Protein AF-A0A086ZLM4-F1 (afdb_monomer_lite)

Foldseek 3Di:
DLVVLVVCVVVVHDDDDDDPDPVCVVSDPWDWDADPNDTDTD

Structure (mmCIF, N/CA/C/O backbone):
data_AF-A0A086ZLM4-F1
#
_entry.id   AF-A0A086ZLM4-F1
#
loop_
_atom_site.group_PDB
_atom_site.id
_atom_site.type_symbol
_atom_site.label_atom_id
_atom_site.label_alt_id
_atom_site.label_comp_id
_atom_site.label_asym_id
_atom_site.label_entity_id
_atom_site.label_seq_id
_atom_site.pdbx_PDB_ins_code
_atom_site.Cartn_x
_atom_site.Cartn_y
_atom_site.Cartn_z
_atom_site.occupancy
_atom_site.B_iso_or_equiv
_atom_site.auth_seq_id
_atom_site.auth_comp_id
_atom_site.auth_asym_id
_atom_site.auth_atom_id
_atom_site.pdbx_PDB_model_num
ATOM 1 N N . MET A 1 1 ? 0.259 -3.304 13.456 1.00 59.81 1 MET A N 1
ATOM 2 C CA . MET A 1 1 ? -0.028 -2.239 12.466 1.00 59.81 1 MET A CA 1
ATOM 3 C C . MET A 1 1 ? -1.519 -2.011 12.240 1.00 59.81 1 MET A C 1
ATOM 5 O O . MET A 1 1 ? -1.858 -0.923 11.802 1.00 59.81 1 MET A O 1
ATOM 9 N N . GLU A 1 2 ? -2.403 -2.951 12.595 1.00 63.44 2 GLU A N 1
ATOM 10 C CA . GLU A 1 2 ? -3.869 -2.786 12.504 1.00 63.44 2 GLU A CA 1
ATOM 11 C C . GLU A 1 2 ? -4.389 -1.469 13.109 1.00 63.44 2 GLU A C 1
ATOM 13 O O . GLU A 1 2 ? -5.254 -0.820 12.528 1.00 63.44 2 GLU A O 1
ATOM 18 N N . MET A 1 3 ? -3.798 -1.007 14.221 1.00 79.62 3 MET A N 1
ATOM 19 C CA . MET A 1 3 ? -4.163 0.283 14.820 1.00 79.62 3 MET A CA 1
ATOM 20 C C . MET A 1 3 ? -3.962 1.484 13.885 1.00 79.62 3 MET A C 1
ATOM 22 O O . MET A 1 3 ? -4.735 2.430 13.971 1.00 79.62 3 MET A O 1
ATOM 26 N N . ILE A 1 4 ? -2.958 1.474 12.999 1.00 86.50 4 ILE A N 1
ATOM 27 C CA . ILE A 1 4 ? -2.675 2.621 12.120 1.00 86.50 4 ILE A CA 1
ATOM 28 C C . ILE A 1 4 ? -3.733 2.722 11.022 1.00 86.50 4 ILE A C 1
ATOM 30 O O . ILE A 1 4 ? -4.284 3.801 10.822 1.00 86.50 4 ILE A O 1
ATOM 34 N N . ALA A 1 5 ? -4.043 1.610 10.349 1.00 88.88 5 ALA A N 1
ATOM 35 C CA . ALA A 1 5 ? -5.086 1.570 9.325 1.00 88.88 5 ALA A CA 1
ATOM 36 C C . ALA A 1 5 ? -6.448 1.969 9.917 1.00 88.88 5 ALA A C 1
ATOM 38 O O . ALA A 1 5 ? -7.110 2.876 9.412 1.00 88.88 5 ALA A O 1
ATOM 39 N N . MET A 1 6 ? -6.805 1.384 11.066 1.00 90.69 6 MET A N 1
ATOM 40 C CA . MET A 1 6 ? -8.059 1.693 11.750 1.00 90.69 6 MET A CA 1
ATOM 41 C C . MET A 1 6 ? -8.157 3.172 12.159 1.00 90.69 6 MET A C 1
ATOM 43 O O . MET A 1 6 ? -9.195 3.800 11.955 1.00 90.69 6 MET A O 1
ATOM 47 N N . GLU A 1 7 ? -7.105 3.754 12.739 1.00 93.12 7 GLU A N 1
ATOM 48 C CA . GLU A 1 7 ? -7.115 5.170 13.130 1.00 93.12 7 GLU A CA 1
ATOM 49 C C . GLU A 1 7 ? -7.127 6.114 11.922 1.00 93.12 7 GLU A C 1
ATOM 51 O O . GLU A 1 7 ? -7.794 7.151 11.967 1.00 93.12 7 GLU A O 1
ATOM 56 N N . ALA A 1 8 ? -6.439 5.760 10.831 1.00 94.12 8 ALA A N 1
ATOM 57 C CA . ALA A 1 8 ? -6.467 6.523 9.587 1.00 94.12 8 ALA A CA 1
ATOM 58 C C . ALA A 1 8 ? -7.892 6.588 9.015 1.00 94.12 8 ALA A C 1
ATOM 60 O O . ALA A 1 8 ? -8.385 7.680 8.723 1.00 94.12 8 ALA A O 1
ATOM 61 N N . HIS A 1 9 ? -8.598 5.453 8.966 1.00 92.81 9 HIS A N 1
ATOM 62 C CA . HIS A 1 9 ? -10.000 5.400 8.542 1.00 92.81 9 HIS A CA 1
ATOM 63 C C . HIS A 1 9 ? -10.917 6.195 9.471 1.00 92.81 9 HIS A C 1
ATOM 65 O O . HIS A 1 9 ? -11.658 7.056 8.998 1.00 92.81 9 HIS A O 1
ATOM 71 N N . LYS A 1 10 ? -10.823 5.981 10.793 1.00 96.19 10 LYS A N 1
ATOM 72 C CA . LYS A 1 10 ? -11.643 6.694 11.793 1.00 96.19 10 LYS A CA 1
ATOM 73 C C . LYS A 1 10 ? -11.504 8.213 11.713 1.00 96.19 10 LYS A C 1
ATOM 75 O O . LYS A 1 10 ? -12.458 8.932 11.987 1.00 96.19 10 LYS A O 1
ATOM 80 N N . ARG A 1 11 ? -10.313 8.713 11.375 1.00 96.50 11 ARG A N 1
ATOM 81 C CA . ARG A 1 11 ? -10.013 10.154 11.303 1.00 96.50 11 ARG A CA 1
ATOM 82 C C . ARG A 1 11 ? -10.139 10.731 9.893 1.00 96.50 11 ARG A C 1
ATOM 84 O O . ARG A 1 11 ? -9.808 11.904 9.705 1.00 96.50 11 ARG A O 1
ATOM 91 N N . HIS A 1 12 ? -10.573 9.931 8.917 1.00 95.50 12 HIS A N 1
ATOM 92 C CA . HIS A 1 12 ? -10.600 10.289 7.497 1.00 95.50 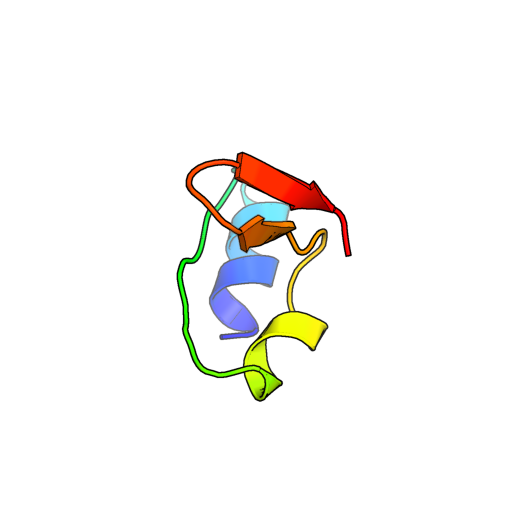12 HIS A CA 1
ATOM 93 C C . HIS A 1 12 ? -9.254 10.848 7.006 1.00 95.50 12 HIS A C 1
ATOM 95 O O . HIS A 1 12 ? -9.175 11.930 6.416 1.00 95.50 12 HIS A O 1
ATOM 101 N N . LYS A 1 13 ? -8.167 10.130 7.300 1.00 95.31 13 LYS A N 1
ATOM 102 C CA . LYS A 1 13 ? -6.803 10.460 6.875 1.00 95.31 13 LYS A CA 1
ATOM 103 C C . LYS A 1 13 ? -6.251 9.371 5.965 1.00 95.31 13 LYS A C 1
ATOM 105 O O . LYS A 1 13 ? -6.553 8.197 6.138 1.00 95.31 13 LYS A O 1
ATOM 110 N N . ALA A 1 14 ? -5.403 9.778 5.026 1.00 94.62 14 ALA A N 1
ATOM 111 C CA . ALA A 1 14 ? -4.607 8.856 4.229 1.00 94.62 14 ALA A CA 1
ATOM 112 C C . ALA A 1 14 ? -3.282 8.565 4.945 1.00 94.62 14 ALA A C 1
ATOM 114 O O . ALA A 1 14 ? -2.638 9.483 5.458 1.00 94.62 14 ALA A O 1
ATOM 115 N N . ALA A 1 15 ? -2.874 7.299 4.954 1.00 93.19 15 ALA A N 1
ATOM 116 C CA . ALA A 1 15 ? -1.576 6.858 5.447 1.00 93.19 15 ALA A CA 1
ATOM 117 C C . ALA A 1 15 ? -0.836 6.126 4.324 1.00 93.19 15 ALA A C 1
ATOM 119 O O . ALA A 1 15 ? -1.428 5.321 3.609 1.00 93.19 15 ALA A O 1
ATOM 120 N N . VAL A 1 16 ? 0.459 6.405 4.178 1.00 93.69 16 VAL A N 1
ATOM 121 C CA . VAL A 1 16 ? 1.345 5.685 3.259 1.00 93.69 16 VAL A CA 1
ATOM 122 C C . VAL A 1 16 ? 2.411 5.001 4.094 1.00 93.69 16 VAL A C 1
ATOM 124 O O . VAL A 1 16 ? 3.072 5.642 4.910 1.00 93.69 16 VAL A O 1
ATOM 127 N N . MET A 1 17 ? 2.571 3.698 3.891 1.00 91.31 17 MET A N 1
ATOM 128 C CA . MET A 1 17 ? 3.592 2.896 4.546 1.00 91.31 17 MET A CA 1
ATOM 129 C C . MET A 1 17 ? 4.535 2.330 3.495 1.00 91.31 17 MET A C 1
ATOM 131 O O . MET A 1 17 ? 4.096 1.797 2.480 1.00 91.31 17 MET A O 1
ATOM 135 N N . VAL A 1 18 ? 5.833 2.420 3.765 1.00 93.44 18 VAL A N 1
ATOM 136 C CA . VAL A 1 18 ? 6.873 1.785 2.959 1.00 93.44 18 VAL A CA 1
ATOM 137 C C . VAL A 1 18 ? 7.507 0.704 3.813 1.00 93.44 18 VAL A C 1
ATOM 139 O O . VAL A 1 18 ? 7.948 0.962 4.932 1.00 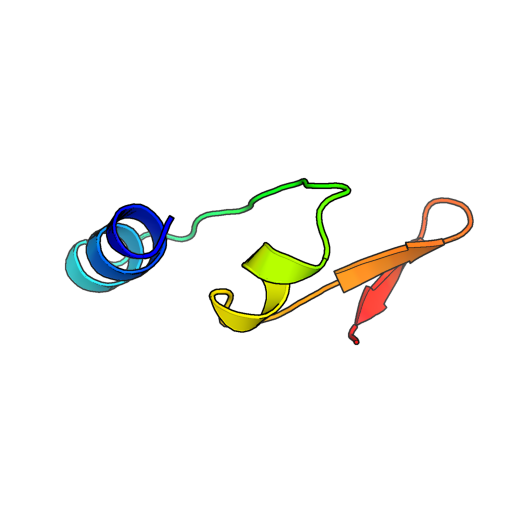93.44 18 VAL A O 1
ATOM 142 N N . THR A 1 19 ? 7.518 -0.519 3.304 1.00 91.75 19 THR A N 1
ATOM 143 C CA . THR A 1 19 ? 8.024 -1.683 4.022 1.00 91.75 19 THR A CA 1
ATOM 144 C C . THR A 1 19 ? 8.582 -2.692 3.032 1.00 91.75 19 THR A C 1
ATOM 146 O O . THR A 1 19 ? 8.119 -2.782 1.897 1.00 91.75 19 THR A O 1
ATOM 149 N N . HIS A 1 20 ? 9.582 -3.446 3.471 1.00 92.00 20 HIS A N 1
ATOM 150 C CA . HIS A 1 20 ? 10.048 -4.641 2.770 1.00 92.00 20 HIS A CA 1
ATOM 151 C C . HIS A 1 20 ? 9.390 -5.916 3.328 1.00 92.00 20 HIS A C 1
ATOM 153 O O . HIS A 1 20 ? 9.537 -6.987 2.745 1.00 92.00 20 HIS A O 1
ATOM 159 N N . ASP A 1 21 ? 8.680 -5.818 4.458 1.00 90.88 21 ASP A N 1
ATOM 160 C CA . ASP A 1 21 ? 7.974 -6.940 5.073 1.00 90.88 21 ASP A CA 1
ATOM 161 C C . ASP A 1 21 ? 6.646 -7.178 4.349 1.00 90.88 21 ASP A C 1
ATOM 163 O O . ASP A 1 21 ? 5.736 -6.353 4.406 1.00 90.88 21 ASP A O 1
ATOM 167 N N . GLN A 1 22 ? 6.525 -8.316 3.670 1.00 86.38 22 GLN A N 1
ATOM 168 C CA . GLN A 1 22 ? 5.322 -8.654 2.909 1.00 86.38 22 GLN A CA 1
ATOM 169 C C . GLN A 1 22 ? 4.131 -9.030 3.798 1.00 86.38 22 GLN A C 1
ATOM 171 O O . GLN A 1 22 ? 2.990 -8.928 3.364 1.00 86.38 22 GLN A O 1
ATOM 176 N N . ARG A 1 23 ? 4.364 -9.411 5.060 1.00 87.50 23 ARG A N 1
ATOM 177 C CA . ARG A 1 23 ? 3.302 -9.880 5.970 1.00 87.50 23 ARG A CA 1
ATOM 178 C C . ARG A 1 23 ? 2.346 -8.772 6.399 1.00 87.50 23 ARG A C 1
ATOM 180 O O . ARG A 1 23 ? 1.271 -9.051 6.911 1.00 87.50 23 ARG A O 1
ATOM 187 N N . VAL A 1 24 ? 2.752 -7.513 6.251 1.00 84.50 24 VAL A N 1
ATOM 188 C CA . VAL A 1 24 ? 1.931 -6.355 6.632 1.00 84.50 24 VAL A CA 1
ATOM 189 C C . VAL A 1 24 ? 1.126 -5.794 5.459 1.00 84.50 24 VAL A C 1
ATOM 191 O O . VAL A 1 24 ? 0.329 -4.882 5.664 1.00 84.50 24 VAL A O 1
ATOM 194 N N . LEU A 1 25 ? 1.330 -6.322 4.245 1.00 85.75 25 LEU A N 1
ATOM 195 C CA . LEU A 1 25 ? 0.626 -5.883 3.038 1.00 85.75 25 LEU A CA 1
ATOM 196 C C . LEU A 1 25 ? -0.870 -6.205 3.105 1.00 85.75 25 LEU A C 1
ATOM 198 O O . LEU A 1 25 ? -1.675 -5.392 2.664 1.00 85.75 25 LEU A O 1
ATOM 202 N N . ASP A 1 26 ? -1.238 -7.312 3.755 1.00 85.69 26 ASP A N 1
ATOM 203 C CA . ASP A 1 26 ? -2.63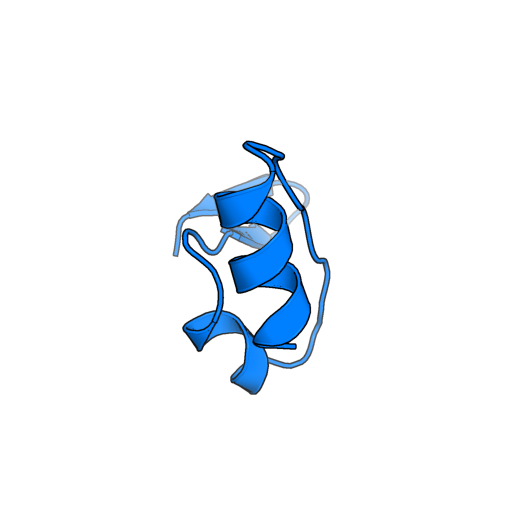4 -7.739 3.945 1.00 85.69 26 ASP A CA 1
ATOM 204 C C . ASP A 1 26 ? -3.459 -6.763 4.806 1.00 85.69 26 ASP A C 1
ATOM 206 O O . ASP A 1 26 ? -4.683 -6.850 4.857 1.00 85.69 26 ASP A O 1
ATOM 210 N N . LEU A 1 27 ? -2.798 -5.823 5.492 1.00 85.50 27 LEU A N 1
ATOM 211 C CA . LEU A 1 27 ? -3.438 -4.806 6.330 1.00 85.50 27 LEU A CA 1
ATOM 212 C C . LEU A 1 27 ? -3.727 -3.496 5.580 1.00 85.50 27 LEU A C 1
ATOM 214 O O . LEU A 1 27 ? -4.313 -2.584 6.164 1.00 85.50 27 LEU A O 1
ATOM 218 N N . ALA A 1 28 ? -3.255 -3.354 4.339 1.00 90.50 28 ALA A N 1
ATOM 219 C CA . ALA A 1 28 ? -3.373 -2.129 3.557 1.00 90.50 28 ALA A CA 1
ATOM 220 C C . ALA A 1 28 ? -4.567 -2.186 2.594 1.00 90.50 28 ALA A C 1
ATOM 222 O O . ALA A 1 28 ? -4.830 -3.208 1.970 1.00 90.50 28 ALA A O 1
ATOM 223 N N . ASP A 1 29 ? -5.235 -1.048 2.396 1.00 93.00 29 ASP A N 1
ATOM 224 C CA . ASP A 1 29 ? -6.340 -0.941 1.430 1.00 93.00 29 ASP A CA 1
ATOM 225 C C . ASP A 1 29 ? -5.870 -1.101 -0.029 1.00 93.00 29 ASP A C 1
ATOM 227 O O . ASP A 1 29 ? -6.624 -1.523 -0.907 1.00 93.00 29 ASP A O 1
ATOM 231 N N . ALA A 1 30 ? -4.622 -0.720 -0.312 1.00 93.31 30 ALA A N 1
ATOM 232 C CA . ALA A 1 30 ? -3.997 -0.854 -1.619 1.00 93.31 30 ALA A CA 1
ATOM 233 C C . ALA A 1 30 ? -2.491 -1.069 -1.473 1.00 93.31 30 ALA A C 1
ATOM 235 O O . ALA A 1 30 ? -1.832 -0.415 -0.662 1.00 93.31 30 ALA A O 1
ATOM 236 N N . VAL A 1 31 ? -1.942 -1.940 -2.318 1.00 94.38 31 VAL A N 1
ATOM 237 C CA . VAL A 1 31 ? -0.515 -2.257 -2.344 1.00 94.38 31 VAL A CA 1
ATOM 238 C C . VAL A 1 31 ? 0.074 -1.863 -3.693 1.00 94.38 31 VAL A C 1
ATOM 240 O O . VAL A 1 31 ? -0.472 -2.172 -4.753 1.00 94.38 31 VAL A O 1
ATOM 243 N N . TYR A 1 32 ? 1.209 -1.169 -3.644 1.00 95.50 32 TYR A N 1
ATOM 244 C CA . TYR A 1 32 ? 2.011 -0.830 -4.812 1.00 95.50 32 TYR A CA 1
ATOM 245 C C . TYR A 1 32 ? 3.416 -1.391 -4.630 1.00 95.50 32 TYR A C 1
ATOM 247 O O . TYR A 1 32 ? 4.038 -1.190 -3.586 1.00 95.50 32 TYR A O 1
ATOM 255 N N . ARG A 1 33 ? 3.928 -2.063 -5.661 1.00 95.00 33 ARG A N 1
ATOM 256 C CA . ARG A 1 33 ? 5.317 -2.513 -5.730 1.00 95.00 33 ARG A CA 1
ATOM 257 C C . ARG A 1 33 ? 6.134 -1.501 -6.519 1.00 95.00 33 ARG A C 1
ATOM 259 O O . ARG A 1 33 ? 5.697 -1.038 -7.569 1.00 95.00 33 ARG A O 1
ATOM 266 N N . MET A 1 34 ? 7.311 -1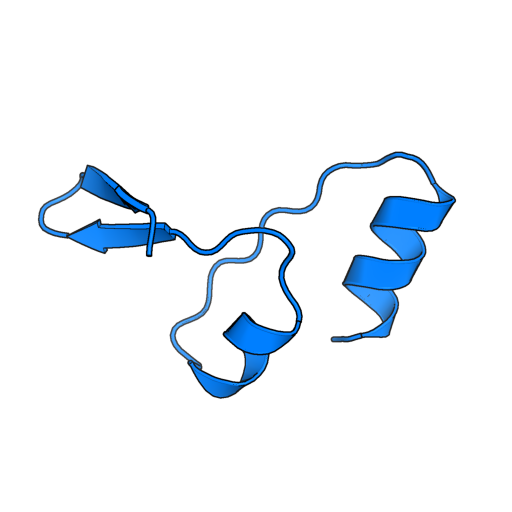.149 -6.010 1.00 94.25 34 MET A N 1
ATOM 267 C CA . MET A 1 34 ? 8.258 -0.312 -6.740 1.00 94.25 34 MET A CA 1
ATOM 268 C C . MET A 1 34 ? 9.201 -1.197 -7.557 1.00 94.25 34 MET A C 1
ATOM 270 O O . MET A 1 34 ? 9.879 -2.049 -6.989 1.00 94.25 34 MET A O 1
ATOM 274 N N . GLU A 1 35 ? 9.252 -0.979 -8.868 1.00 94.62 35 GLU A N 1
ATOM 275 C CA . GLU A 1 35 ? 10.121 -1.682 -9.818 1.00 94.62 35 GLU A CA 1
ATOM 276 C C . GLU A 1 35 ? 10.752 -0.663 -10.762 1.00 94.62 35 GLU A C 1
ATOM 278 O O . GLU A 1 35 ? 10.033 0.133 -11.365 1.00 94.62 35 GLU A O 1
ATOM 283 N N . ASP A 1 36 ? 12.084 -0.636 -10.853 1.00 95.50 36 ASP A N 1
ATOM 284 C CA . ASP A 1 36 ? 12.829 0.285 -11.729 1.00 95.50 36 ASP A CA 1
ATOM 285 C C . ASP A 1 36 ? 12.358 1.754 -11.637 1.00 95.50 36 ASP A C 1
ATOM 287 O O . ASP A 1 36 ? 12.189 2.460 -12.634 1.00 95.50 36 ASP A O 1
ATOM 291 N N . GLY A 1 37 ? 12.092 2.219 -10.410 1.00 95.25 37 GLY A N 1
ATOM 292 C CA . GLY A 1 37 ? 11.623 3.582 -10.130 1.00 95.25 37 GLY A CA 1
ATOM 293 C C . GLY A 1 37 ? 10.147 3.845 -10.457 1.00 95.25 37 GLY A C 1
ATOM 294 O O . GLY A 1 37 ? 9.710 4.994 -10.400 1.00 95.25 37 GLY A O 1
ATOM 295 N N . ARG A 1 38 ? 9.361 2.814 -10.785 1.00 96.19 38 ARG A N 1
ATOM 296 C CA . ARG A 1 38 ? 7.926 2.911 -11.089 1.00 96.19 38 ARG A CA 1
ATOM 297 C C . ARG A 1 38 ? 7.095 2.177 -10.045 1.00 96.19 38 ARG A C 1
ATOM 299 O O . ARG A 1 38 ? 7.457 1.088 -9.620 1.00 96.19 38 ARG A O 1
ATOM 306 N N . LEU A 1 39 ? 5.963 2.760 -9.653 1.00 95.56 39 LEU A N 1
ATOM 307 C CA . LEU A 1 39 ? 4.978 2.093 -8.801 1.00 95.56 39 LEU A CA 1
ATOM 308 C C . LEU A 1 39 ? 3.973 1.334 -9.670 1.00 95.56 39 LEU A C 1
ATOM 310 O O . LEU A 1 39 ? 3.268 1.935 -10.479 1.00 95.56 39 LEU A O 1
ATOM 314 N N . VAL A 1 40 ? 3.895 0.023 -9.471 1.00 95.62 40 VAL A N 1
ATOM 315 C CA . VAL A 1 40 ? 2.948 -0.878 -10.131 1.00 95.62 40 VAL A CA 1
ATOM 316 C C . VAL A 1 40 ? 1.968 -1.383 -9.082 1.00 95.62 40 VAL A C 1
ATOM 318 O O . VAL A 1 40 ? 2.374 -1.820 -8.005 1.00 95.62 40 VAL A O 1
ATOM 321 N N . ARG A 1 41 ? 0.667 -1.288 -9.366 1.00 94.06 41 ARG A N 1
ATOM 322 C CA . ARG A 1 41 ? -0.366 -1.797 -8.458 1.00 94.06 41 ARG A CA 1
ATOM 323 C C . ARG A 1 41 ? -0.309 -3.327 -8.433 1.00 94.06 41 ARG A C 1
ATOM 325 O O . ARG A 1 41 ? -0.256 -3.930 -9.504 1.00 94.06 41 ARG A O 1
ATOM 332 N N . GLN A 1 42 ? -0.292 -3.908 -7.232 1.00 87.50 42 G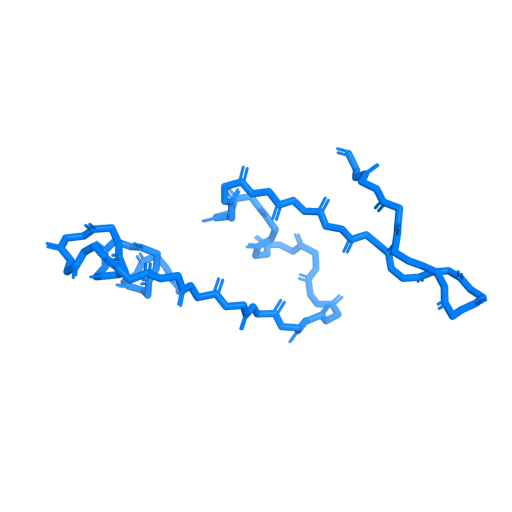LN A N 1
ATOM 333 C CA . GLN A 1 42 ? -0.411 -5.3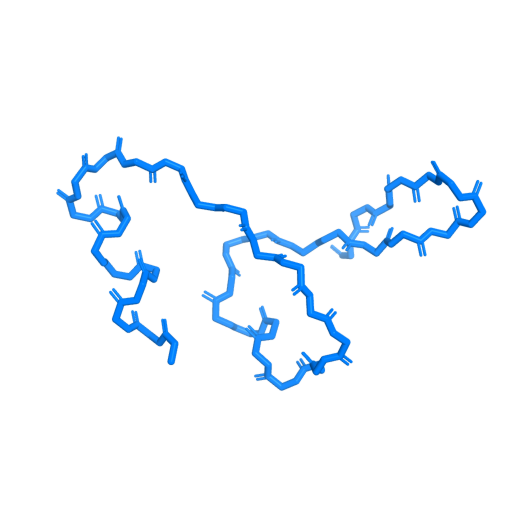57 -7.038 1.00 87.50 42 GLN A CA 1
ATOM 334 C C . GLN A 1 42 ? -1.861 -5.833 -7.154 1.00 87.50 42 GLN A C 1
ATOM 336 O O . GLN A 1 42 ? -2.789 -5.016 -6.923 1.00 87.50 42 GLN A O 1
#

InterPro domains:
  IPR027417 P-loop containing nucleoside triphosphate hydrolase [G3DSA:3.40.50.300] (1-42)
  IPR027417 P-loop containing nucleoside triphosphate hydrolase [SSF52540] (7-41)

Organism: NCBI:txid78343

pLDDT: mean 90.45, std 7.55, range [59.81, 96.5]

Sequence (42 aa):
MEMIAMEAHKRHKAAVMVTHDQRVLDLADAVYRMEDGRLVRQ

Radius of gyration: 11.33 Å; chains: 1; bounding box: 24×20×26 Å

Secondary structure (DSSP, 8-state):
-HHHHHHHHHTT-------S-GGGGGGSS--EEEETTEEEE-